Protein AF-A0A4R6QKI4-F1 (afdb_monomer_lite)

Structure (mmCIF, N/CA/C/O backbone):
data_AF-A0A4R6QKI4-F1
#
_entry.id   AF-A0A4R6QKI4-F1
#
loop_
_atom_site.group_PDB
_atom_site.id
_atom_site.type_symbol
_atom_site.label_atom_id
_atom_site.label_alt_id
_atom_site.label_comp_id
_atom_site.label_asym_id
_atom_site.label_entity_id
_atom_site.label_seq_id
_atom_site.pdbx_PDB_ins_code
_atom_site.Cartn_x
_atom_site.Cartn_y
_atom_site.Cartn_z
_atom_site.occupancy
_atom_site.B_iso_or_equiv
_atom_site.auth_seq_id
_atom_site.auth_comp_id
_atom_site.auth_asym_id
_atom_site.auth_atom_id
_atom_site.pdbx_PDB_model_num
ATOM 1 N N . MET A 1 1 ? 9.014 3.001 23.269 1.00 32.81 1 MET A N 1
ATOM 2 C CA . MET A 1 1 ? 8.934 1.609 23.756 1.00 32.81 1 MET A CA 1
ATOM 3 C C . MET A 1 1 ? 7.606 1.068 23.257 1.00 32.81 1 MET A C 1
ATOM 5 O O . MET A 1 1 ? 6.591 1.452 23.811 1.00 32.81 1 MET A O 1
ATOM 9 N N . ALA A 1 2 ? 7.597 0.345 22.133 1.00 44.78 2 ALA A N 1
ATOM 10 C CA . ALA A 1 2 ? 6.366 -0.214 21.571 1.00 44.78 2 ALA A CA 1
ATOM 11 C C . ALA A 1 2 ? 5.969 -1.439 22.403 1.00 44.78 2 ALA A C 1
ATOM 13 O O . ALA A 1 2 ? 6.728 -2.407 22.478 1.00 44.78 2 ALA A O 1
ATOM 14 N N . GLU A 1 3 ? 4.838 -1.347 23.091 1.00 54.38 3 GLU A N 1
ATOM 15 C CA . GLU A 1 3 ? 4.330 -2.389 23.974 1.00 54.38 3 GLU A CA 1
ATOM 16 C C . GLU A 1 3 ? 3.465 -3.343 23.150 1.00 54.38 3 GLU A C 1
ATOM 18 O O . GLU A 1 3 ? 2.271 -3.142 22.953 1.00 54.38 3 GLU A O 1
ATOM 23 N N . LEU A 1 4 ? 4.103 -4.389 22.623 1.00 53.47 4 LEU A N 1
ATOM 24 C CA . LEU A 1 4 ? 3.417 -5.476 21.935 1.00 53.47 4 LEU A CA 1
ATOM 25 C C . LEU A 1 4 ? 2.560 -6.255 22.944 1.00 53.47 4 LEU A C 1
ATOM 27 O O . LEU A 1 4 ? 3.057 -7.140 23.645 1.00 53.47 4 LEU A O 1
ATOM 31 N N . MET A 1 5 ? 1.262 -5.960 22.998 1.00 53.97 5 MET A N 1
ATOM 32 C CA . MET A 1 5 ? 0.303 -6.762 23.758 1.00 53.97 5 MET A CA 1
ATOM 33 C C . MET A 1 5 ? 0.159 -8.144 23.106 1.00 53.97 5 MET A C 1
ATOM 35 O O . MET A 1 5 ? -0.419 -8.305 22.032 1.00 53.97 5 MET A O 1
ATOM 39 N N . THR A 1 6 ? 0.738 -9.156 23.755 1.00 47.03 6 THR A N 1
ATOM 40 C CA . THR A 1 6 ? 0.678 -10.562 23.336 1.00 47.03 6 THR A CA 1
ATOM 41 C C . THR A 1 6 ? -0.451 -11.251 24.095 1.00 47.03 6 THR A C 1
ATOM 43 O O . THR A 1 6 ? -0.263 -11.656 25.236 1.00 47.03 6 THR A O 1
ATOM 46 N N . ILE A 1 7 ? -1.627 -11.391 23.479 1.00 56.81 7 ILE A N 1
ATOM 47 C CA . ILE A 1 7 ? -2.807 -11.956 24.167 1.00 56.81 7 ILE A CA 1
ATOM 48 C C . ILE A 1 7 ? -2.911 -13.488 23.998 1.00 56.81 7 ILE A C 1
ATOM 50 O O . ILE A 1 7 ? -3.505 -14.159 24.834 1.00 56.81 7 ILE A O 1
ATOM 54 N N . SER A 1 8 ? -2.298 -14.099 22.969 1.00 56.12 8 SER A N 1
ATOM 55 C CA . SER A 1 8 ? -2.330 -15.569 22.785 1.00 56.12 8 SER A CA 1
ATOM 56 C C . SER A 1 8 ? -1.357 -16.063 21.698 1.00 56.12 8 SER A C 1
ATOM 58 O O . SER A 1 8 ? -1.766 -16.596 20.667 1.00 56.12 8 SER A O 1
ATOM 60 N N . GLY A 1 9 ? -0.059 -15.753 21.816 1.00 64.56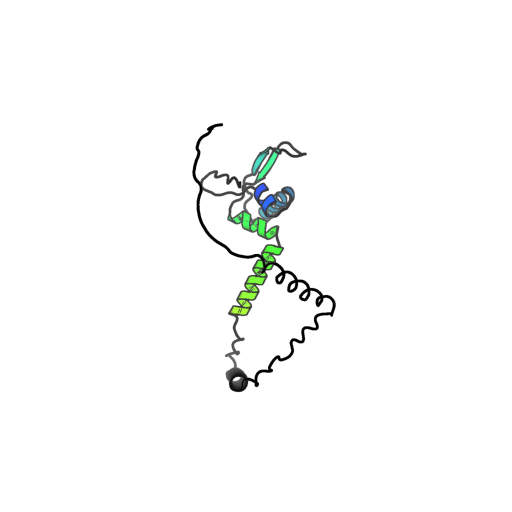 9 GLY A N 1
ATOM 61 C CA . GLY A 1 9 ? 0.958 -16.124 20.808 1.00 64.56 9 GLY A CA 1
ATOM 62 C C . GLY A 1 9 ? 0.778 -15.487 19.416 1.00 64.56 9 GLY A C 1
ATOM 63 O O . GLY A 1 9 ? 1.578 -15.717 18.511 1.00 64.56 9 GLY A O 1
ATOM 64 N N . ARG A 1 10 ? -0.259 -14.663 19.236 1.00 68.50 10 ARG A N 1
ATOM 65 C CA . ARG A 1 10 ? -0.498 -13.836 18.056 1.00 68.50 10 ARG A CA 1
ATOM 66 C C . ARG A 1 10 ? -0.068 -12.416 18.374 1.00 68.50 10 ARG A C 1
ATOM 68 O O . ARG A 1 10 ? -0.580 -11.807 19.306 1.00 68.50 10 ARG A O 1
ATOM 75 N N . VAL A 1 11 ? 0.879 -11.917 17.589 1.00 85.25 11 VAL A N 1
ATOM 76 C CA . VAL A 1 11 ? 1.331 -10.530 17.654 1.00 85.25 11 VAL A CA 1
ATOM 77 C C . VAL A 1 11 ? 0.245 -9.650 17.045 1.00 85.25 11 VAL A C 1
ATOM 79 O O . VAL A 1 11 ? -0.093 -9.803 15.867 1.00 85.25 11 VAL A O 1
ATOM 82 N N . THR A 1 12 ? -0.307 -8.757 17.858 1.00 89.50 12 THR A N 1
ATOM 83 C CA . THR A 1 12 ? -1.277 -7.743 17.443 1.00 89.50 12 THR A CA 1
ATOM 84 C C . THR A 1 12 ? -0.684 -6.357 17.614 1.00 89.50 12 THR A C 1
ATOM 86 O O . THR A 1 12 ? 0.131 -6.135 18.506 1.00 89.50 12 THR A O 1
ATOM 89 N N . ILE A 1 13 ? -1.104 -5.436 16.754 1.00 92.19 13 ILE A N 1
ATOM 90 C CA . ILE A 1 13 ? -0.795 -4.012 16.865 1.00 92.19 13 ILE A CA 1
ATOM 91 C C . ILE A 1 13 ? -2.086 -3.257 17.163 1.00 92.19 13 ILE A C 1
ATOM 93 O O . ILE A 1 13 ? -3.150 -3.576 16.621 1.00 92.19 13 ILE A O 1
ATOM 97 N N . THR A 1 14 ? -2.017 -2.265 18.036 1.00 94.19 14 THR A N 1
ATOM 98 C CA . THR A 1 14 ? -3.177 -1.439 18.359 1.00 94.19 14 THR A CA 1
ATOM 99 C C . THR A 1 14 ? -3.424 -0.402 17.263 1.00 94.19 14 THR A C 1
ATOM 101 O O . THR A 1 14 ? -2.513 0.127 16.628 1.00 94.19 14 THR A O 1
ATOM 104 N N . SER A 1 15 ? -4.685 -0.043 17.050 1.00 94.00 15 SER A N 1
ATOM 105 C CA . SER A 1 15 ? -5.048 1.047 16.128 1.00 94.00 15 SER A CA 1
ATOM 106 C C . SER A 1 15 ? -4.454 2.411 16.520 1.00 94.00 15 SER A C 1
ATOM 108 O O . SER A 1 15 ? -4.203 3.221 15.629 1.00 94.00 15 SER A O 1
ATOM 110 N N . ARG A 1 16 ? -4.148 2.648 17.808 1.00 92.88 16 ARG A N 1
ATOM 111 C CA . ARG A 1 16 ? -3.391 3.836 18.250 1.00 92.88 16 ARG A CA 1
ATOM 112 C C . ARG A 1 16 ? -1.943 3.799 17.768 1.00 92.88 16 ARG A C 1
ATOM 114 O O . ARG A 1 16 ? -1.463 4.804 17.261 1.00 92.88 16 ARG A O 1
ATOM 121 N N . GLU A 1 17 ? -1.269 2.657 17.876 1.00 92.81 17 GLU A N 1
ATOM 122 C CA . GLU A 1 17 ? 0.087 2.504 17.336 1.00 92.81 17 GLU A CA 1
ATOM 123 C C . GLU A 1 17 ? 0.102 2.696 15.817 1.00 92.81 17 GLU A C 1
ATOM 125 O O . GLU A 1 17 ? 0.963 3.407 15.307 1.00 92.81 17 GLU A O 1
ATOM 130 N N . ILE A 1 18 ? -0.886 2.157 15.092 1.00 94.12 18 ILE A N 1
ATOM 131 C CA . ILE A 1 18 ? -1.042 2.419 13.649 1.00 94.12 18 ILE A CA 1
ATOM 132 C C . ILE A 1 18 ? -1.210 3.923 13.384 1.00 94.12 18 ILE A C 1
ATOM 134 O O . ILE A 1 18 ? -0.590 4.455 12.467 1.00 94.12 18 ILE A O 1
ATOM 138 N N . ALA A 1 19 ? -2.016 4.621 14.186 1.00 94.31 19 ALA A N 1
ATOM 139 C CA . ALA A 1 19 ? -2.208 6.064 14.056 1.00 94.31 19 ALA A CA 1
ATOM 140 C C . ALA A 1 19 ? -0.890 6.836 14.236 1.00 94.31 19 ALA A C 1
ATOM 142 O O . ALA A 1 19 ? -0.607 7.750 13.464 1.00 94.31 19 ALA A O 1
ATOM 143 N N . THR A 1 20 ? -0.052 6.425 15.192 1.00 93.56 20 THR A N 1
ATOM 144 C CA . THR A 1 20 ? 1.297 6.977 15.374 1.00 93.56 20 THR A CA 1
ATOM 145 C C . THR A 1 20 ? 2.213 6.670 14.188 1.00 93.56 20 THR A C 1
ATOM 147 O O . THR A 1 20 ? 2.936 7.557 13.753 1.00 93.56 20 THR A O 1
ATOM 150 N N . LEU A 1 21 ? 2.166 5.454 13.632 1.00 93.12 21 LEU A N 1
ATOM 151 C CA . LEU A 1 21 ? 3.007 5.051 12.495 1.00 93.12 21 LEU A CA 1
ATOM 152 C C . LEU A 1 21 ? 2.682 5.801 11.199 1.00 93.12 21 LEU A C 1
ATOM 154 O O . LEU A 1 21 ? 3.581 6.055 10.404 1.00 93.12 21 LEU A O 1
ATOM 158 N N . VAL A 1 22 ? 1.406 6.110 10.969 1.00 91.81 22 VAL A N 1
ATOM 159 C CA . VAL A 1 22 ? 0.949 6.817 9.760 1.00 91.81 22 VAL A CA 1
ATOM 160 C C . VAL A 1 22 ? 0.828 8.329 10.003 1.00 91.81 22 VAL A C 1
ATOM 162 O O . VAL A 1 22 ? 0.467 9.068 9.097 1.00 91.81 22 VAL A O 1
ATOM 165 N N . GLU A 1 23 ? 1.121 8.805 11.218 1.00 92.12 23 GLU A N 1
ATOM 166 C CA . GLU A 1 23 ? 0.984 10.213 11.628 1.00 92.12 23 GLU A CA 1
ATOM 167 C C . GLU A 1 23 ? -0.424 10.787 11.365 1.00 92.12 23 GLU A C 1
ATOM 169 O O . GLU A 1 23 ? -0.620 11.970 11.082 1.00 92.12 23 GLU A O 1
ATOM 174 N N . LEU A 1 24 ? -1.443 9.934 11.485 1.00 92.81 24 LEU A N 1
ATOM 175 C CA . LEU A 1 24 ? -2.844 10.296 11.294 1.00 92.81 24 LEU A CA 1
ATOM 176 C C . LEU A 1 24 ? -3.600 10.268 12.617 1.00 92.81 24 LEU A C 1
ATOM 178 O O . LEU A 1 24 ? -3.259 9.564 13.563 1.00 92.81 24 LEU A O 1
ATOM 182 N N . ARG A 1 25 ? -4.709 11.010 12.676 1.00 91.88 25 ARG A N 1
ATOM 183 C CA . ARG A 1 25 ? -5.623 10.934 13.821 1.00 91.88 25 ARG A CA 1
ATOM 184 C C . ARG A 1 25 ? -6.205 9.525 13.952 1.00 91.88 25 ARG A C 1
ATOM 186 O O . ARG A 1 25 ? -6.706 8.969 12.975 1.00 91.88 25 ARG A O 1
ATOM 193 N N . HIS A 1 26 ? -6.255 9.017 15.186 1.00 92.62 26 HIS A N 1
ATOM 194 C CA . HIS A 1 26 ? -6.859 7.718 15.532 1.00 92.62 26 HIS A CA 1
ATOM 195 C C . HIS A 1 26 ? -8.281 7.539 14.974 1.00 92.62 26 HIS A C 1
ATOM 197 O O . HIS A 1 26 ? -8.648 6.459 14.520 1.00 92.62 26 HIS A O 1
ATOM 203 N N . ASP A 1 27 ? -9.074 8.612 14.925 1.00 92.50 27 ASP A N 1
ATOM 204 C CA . ASP A 1 27 ? -10.428 8.576 14.359 1.00 92.50 27 ASP A CA 1
ATOM 205 C C . ASP A 1 27 ? -10.458 8.195 12.869 1.00 92.50 27 ASP A C 1
ATOM 207 O O . ASP A 1 27 ? -11.359 7.472 12.441 1.00 92.50 27 ASP A O 1
ATOM 211 N N . ASN A 1 28 ? -9.460 8.620 12.086 1.00 94.00 28 ASN A N 1
ATOM 212 C CA . ASN A 1 28 ? -9.354 8.254 10.671 1.00 94.00 28 ASN A CA 1
ATOM 213 C C . ASN A 1 28 ? -9.014 6.767 10.511 1.00 94.00 28 ASN A C 1
ATOM 215 O O . ASN A 1 28 ? -9.545 6.101 9.620 1.00 94.00 28 ASN A O 1
ATOM 219 N N . VAL A 1 29 ? -8.171 6.235 11.402 1.00 94.88 29 VAL A N 1
ATOM 220 C CA . VAL A 1 29 ? -7.809 4.812 11.419 1.00 94.88 29 VAL A CA 1
ATOM 221 C C . VAL A 1 29 ? -9.030 3.956 11.758 1.00 94.88 29 VAL A C 1
ATOM 223 O O . VAL A 1 29 ? -9.335 3.030 11.009 1.00 94.88 29 VAL A O 1
ATOM 226 N N . LYS A 1 30 ? -9.794 4.303 12.805 1.00 94.50 30 LYS A N 1
ATOM 227 C CA . LYS A 1 30 ? -11.043 3.599 13.168 1.00 94.50 30 LYS A CA 1
ATOM 228 C C . LYS A 1 30 ? -12.045 3.566 12.015 1.00 94.50 30 LYS A C 1
ATOM 230 O O . LYS A 1 30 ? -12.505 2.495 11.633 1.00 94.50 30 LYS A O 1
ATOM 235 N N . ARG A 1 31 ? -12.316 4.725 11.403 1.00 94.94 31 ARG A N 1
ATOM 236 C CA . ARG A 1 31 ? -13.231 4.821 10.255 1.00 94.94 31 ARG A CA 1
ATOM 237 C C . ARG A 1 31 ? -12.775 3.941 9.089 1.00 94.94 31 ARG A C 1
ATOM 239 O O . ARG A 1 31 ? -13.600 3.338 8.409 1.00 94.94 31 ARG A O 1
ATOM 246 N N . THR A 1 32 ? -11.468 3.870 8.852 1.00 95.12 32 THR A N 1
ATOM 247 C CA . THR A 1 32 ? -10.900 3.035 7.786 1.00 95.12 32 THR A CA 1
ATOM 248 C C . THR A 1 32 ? -11.068 1.552 8.096 1.00 95.12 32 THR A C 1
ATOM 250 O O . THR A 1 32 ? -11.481 0.804 7.215 1.00 95.12 32 THR A O 1
ATOM 253 N N . ILE A 1 33 ? -10.833 1.133 9.342 1.00 95.12 33 ILE A N 1
ATOM 254 C CA . ILE A 1 33 ? -11.067 -0.245 9.799 1.00 95.12 33 ILE A CA 1
ATOM 255 C C . ILE A 1 33 ? -12.533 -0.639 9.587 1.00 95.12 33 ILE A C 1
ATOM 257 O O . ILE A 1 33 ? -12.811 -1.656 8.958 1.00 95.12 33 ILE A O 1
ATOM 261 N N . GLU A 1 34 ? -13.470 0.191 10.040 1.00 94.94 34 GLU A N 1
ATOM 262 C CA . GLU A 1 34 ? -14.911 -0.054 9.895 1.00 94.94 34 GLU A CA 1
ATOM 263 C C . GLU A 1 34 ? -15.331 -0.114 8.419 1.00 94.94 34 GLU A C 1
ATOM 265 O O . GLU A 1 34 ? -16.054 -1.022 8.010 1.00 94.94 34 GLU A O 1
ATOM 270 N N . SER A 1 35 ? -14.824 0.803 7.588 1.00 95.75 35 SER A N 1
ATOM 271 C CA . SER A 1 35 ? -15.100 0.810 6.148 1.00 95.75 35 SER A CA 1
ATOM 272 C C . SER A 1 35 ? -14.537 -0.423 5.436 1.00 95.75 35 SER A C 1
ATOM 274 O O . SER A 1 35 ? -15.208 -0.996 4.578 1.00 95.75 35 SER A O 1
ATOM 276 N N . LEU A 1 36 ? -13.319 -0.855 5.777 1.00 94.62 36 LEU A N 1
ATOM 277 C CA . LEU A 1 36 ? -12.699 -2.048 5.196 1.00 94.62 36 LEU A CA 1
ATOM 278 C C . LEU A 1 36 ? -13.405 -3.331 5.646 1.00 94.62 36 LEU A C 1
ATOM 280 O O . LEU A 1 36 ? -13.558 -4.246 4.835 1.00 94.62 36 LEU A O 1
ATOM 284 N N . ALA A 1 37 ? -13.867 -3.383 6.896 1.00 93.94 37 ALA A N 1
ATOM 285 C CA . ALA A 1 37 ? -14.669 -4.489 7.404 1.00 93.94 37 ALA A CA 1
ATOM 286 C C . ALA A 1 37 ? -16.026 -4.566 6.691 1.00 93.94 37 ALA A C 1
ATOM 288 O O . ALA A 1 37 ? -16.425 -5.640 6.246 1.00 93.94 37 ALA A O 1
ATOM 289 N N . ALA A 1 38 ? -16.691 -3.425 6.479 1.00 94.38 38 ALA A N 1
ATOM 290 C CA . ALA A 1 38 ? -17.947 -3.355 5.728 1.00 94.38 38 ALA A CA 1
ATOM 291 C C . ALA A 1 38 ? -17.792 -3.800 4.262 1.00 94.38 38 ALA A C 1
ATOM 293 O O . ALA A 1 38 ? -18.698 -4.402 3.693 1.00 94.38 38 ALA A O 1
ATOM 294 N N . LYS A 1 39 ? -16.630 -3.537 3.653 1.00 93.88 39 LYS A N 1
ATOM 295 C CA . LYS A 1 39 ? -16.284 -4.002 2.299 1.00 93.88 39 LYS A CA 1
ATOM 296 C C . LYS A 1 39 ? -15.855 -5.475 2.246 1.00 93.88 39 LYS A C 1
ATOM 298 O O . LYS A 1 39 ? -15.635 -5.989 1.155 1.00 93.88 39 LYS A O 1
ATOM 303 N N . GLY A 1 40 ? -15.682 -6.140 3.391 1.00 91.31 40 GLY A N 1
ATOM 304 C CA . GLY A 1 40 ? -15.184 -7.516 3.473 1.00 91.31 40 GLY A CA 1
ATOM 305 C C . GLY A 1 40 ? -13.689 -7.678 3.162 1.00 91.31 40 GLY A C 1
ATOM 306 O O . GLY A 1 40 ? -13.227 -8.799 2.964 1.00 91.31 40 GLY A O 1
ATOM 307 N N . ALA A 1 41 ? -12.913 -6.589 3.112 1.00 91.50 41 ALA A N 1
ATOM 308 C CA . ALA A 1 41 ? -11.468 -6.646 2.849 1.00 91.50 41 ALA A CA 1
ATOM 309 C C . ALA A 1 41 ? -10.671 -7.160 4.066 1.00 91.50 41 ALA A C 1
ATOM 311 O O . ALA A 1 41 ? -9.635 -7.826 3.922 1.00 91.50 41 ALA A O 1
ATOM 312 N N . ILE A 1 42 ? -11.173 -6.852 5.264 1.00 91.19 42 ILE A N 1
ATOM 313 C CA . ILE A 1 42 ? -10.656 -7.315 6.554 1.00 91.19 42 ILE A CA 1
ATOM 314 C C . ILE A 1 42 ? -11.809 -7.868 7.396 1.00 91.19 42 ILE A C 1
ATOM 316 O O . ILE A 1 42 ? -12.962 -7.484 7.208 1.00 91.19 42 ILE A O 1
ATOM 320 N N . THR A 1 43 ? -11.500 -8.750 8.343 1.00 89.88 43 THR A N 1
ATOM 321 C CA . THR A 1 43 ? -12.468 -9.115 9.389 1.00 89.88 43 THR A CA 1
ATOM 322 C C . THR A 1 43 ? -12.468 -8.015 10.443 1.00 89.88 43 THR A C 1
ATOM 324 O O . THR A 1 43 ? -11.399 -7.508 10.777 1.00 89.88 43 THR A O 1
ATOM 327 N N . LEU A 1 44 ? -13.640 -7.631 10.964 1.00 89.88 44 LEU A N 1
ATOM 328 C CA . LEU A 1 44 ? -13.712 -6.596 11.996 1.00 89.88 44 LEU A CA 1
ATOM 329 C C . LEU A 1 44 ? -12.889 -7.035 13.229 1.00 89.88 44 LEU A C 1
ATOM 331 O O . LEU A 1 44 ? -13.209 -8.065 13.832 1.00 89.88 44 LEU A O 1
ATOM 335 N N . PRO A 1 45 ? -11.820 -6.300 13.591 1.00 86.00 45 PRO A N 1
ATOM 336 C CA . PRO A 1 45 ? -10.966 -6.661 14.714 1.00 86.00 45 PRO A CA 1
ATOM 337 C C . PRO A 1 45 ? -11.694 -6.499 16.050 1.00 86.00 45 PRO A C 1
ATOM 339 O O . PRO A 1 45 ? -12.626 -5.706 16.181 1.00 86.00 45 PRO A O 1
ATOM 342 N N . GLN A 1 46 ? -11.229 -7.230 17.063 1.00 86.31 46 GLN A N 1
ATOM 343 C CA . GLN A 1 46 ? -11.695 -7.049 18.438 1.00 86.31 46 GLN A CA 1
ATOM 344 C C . GLN A 1 46 ? -11.316 -5.643 18.929 1.00 86.31 46 GLN A C 1
ATOM 346 O O . GLN A 1 46 ? -10.226 -5.152 18.623 1.00 86.31 46 GLN A O 1
ATOM 351 N N . SER A 1 47 ? -12.211 -4.997 19.673 1.00 89.00 47 SER A N 1
ATOM 352 C CA . SER A 1 47 ? -11.988 -3.678 20.268 1.00 89.00 47 SER A CA 1
ATOM 353 C C . SER A 1 47 ? -11.929 -3.769 21.786 1.00 89.00 47 SER A C 1
ATOM 355 O O . SER A 1 47 ? -12.790 -4.404 22.391 1.00 89.00 47 SER A O 1
ATOM 357 N N . GLU A 1 48 ? -10.977 -3.069 22.388 1.00 87.06 48 GLU A N 1
ATOM 358 C CA . GLU A 1 48 ? -10.852 -2.903 23.834 1.00 87.06 48 GLU A CA 1
ATOM 359 C C . GLU A 1 48 ? -11.022 -1.432 24.213 1.00 87.06 48 GLU A C 1
ATOM 361 O O . GLU A 1 48 ? -10.661 -0.519 23.466 1.00 87.06 48 GLU A O 1
ATOM 366 N N . GLU A 1 49 ? -11.597 -1.191 25.383 1.00 85.88 49 GLU A N 1
ATOM 367 C CA . GLU A 1 49 ? -11.771 0.144 25.936 1.00 85.88 49 GLU A CA 1
ATOM 368 C C . GLU A 1 49 ? -10.532 0.547 26.740 1.00 85.88 49 GLU A C 1
ATOM 370 O O . GLU A 1 49 ? -10.208 -0.065 27.754 1.00 85.88 49 GLU A O 1
ATOM 375 N N . VAL A 1 50 ? -9.835 1.593 26.291 1.00 83.88 50 VAL A N 1
ATOM 376 C CA . VAL A 1 50 ? -8.603 2.076 26.928 1.00 83.88 50 VAL A CA 1
ATOM 377 C C . VAL A 1 50 ? -8.820 3.485 27.468 1.00 83.88 50 VAL A C 1
ATOM 379 O O . VAL A 1 50 ? -9.443 4.322 26.804 1.00 83.88 50 VAL A O 1
ATOM 382 N N . SER A 1 51 ? -8.285 3.758 28.663 1.00 82.44 51 SER A N 1
ATOM 383 C CA . SER A 1 51 ? -8.302 5.099 29.257 1.00 82.44 51 SER A CA 1
ATOM 384 C C . SER A 1 51 ? -7.631 6.111 28.327 1.00 82.44 51 SER A C 1
ATOM 386 O O . SER A 1 51 ? -6.650 5.811 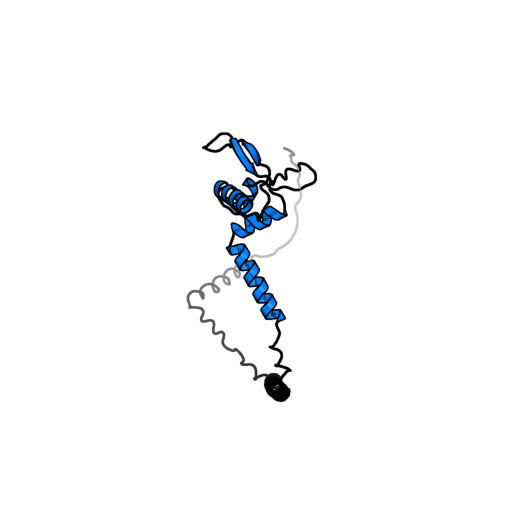27.644 1.00 82.44 51 SER A O 1
ATOM 388 N N . ASN A 1 52 ? -8.181 7.316 28.271 1.00 82.69 52 ASN A N 1
ATOM 389 C CA . ASN A 1 52 ? -7.647 8.409 27.482 1.00 82.69 52 ASN A CA 1
ATOM 390 C C . ASN A 1 52 ? -7.241 9.567 28.391 1.00 82.69 52 ASN A C 1
ATOM 392 O O . ASN A 1 52 ? -8.084 10.143 29.073 1.00 82.69 52 ASN A O 1
ATOM 396 N N . ASP A 1 53 ? -5.965 9.940 28.337 1.00 78.00 53 ASP A N 1
ATOM 397 C CA . ASP A 1 53 ? -5.395 10.991 29.192 1.00 78.00 53 ASP A CA 1
ATOM 398 C C . ASP A 1 53 ? -5.581 12.411 28.620 1.00 78.00 53 ASP A C 1
ATOM 400 O O . ASP A 1 53 ? -5.237 13.403 29.259 1.00 78.00 53 ASP A O 1
ATOM 404 N N . GLY A 1 54 ? -6.106 12.526 27.394 1.00 77.38 54 GLY A N 1
ATOM 405 C CA . GLY A 1 54 ? -6.312 13.797 26.696 1.00 77.38 54 GLY A CA 1
ATOM 406 C C . GLY A 1 54 ? -7.705 14.418 26.895 1.00 77.38 54 GLY A C 1
ATOM 407 O O . GLY A 1 54 ? -8.613 13.773 27.421 1.00 77.38 54 GLY A O 1
ATOM 408 N N . PRO A 1 55 ? -7.918 15.659 26.415 1.00 71.06 55 PRO A N 1
ATOM 409 C CA . PRO A 1 55 ? -9.234 16.292 26.422 1.00 71.06 55 PRO A CA 1
ATOM 410 C C . PRO A 1 55 ? -10.207 15.499 25.536 1.00 71.06 55 PRO A C 1
ATOM 412 O O . PRO A 1 55 ? -10.014 15.386 24.325 1.00 71.06 55 PRO A O 1
ATOM 415 N N . GLY A 1 56 ? -11.239 14.914 26.145 1.00 72.44 56 GLY A N 1
ATOM 416 C CA . GLY A 1 56 ? -12.201 14.055 25.457 1.00 72.44 56 GLY A CA 1
ATOM 417 C C . GLY A 1 56 ? -12.868 13.038 26.389 1.00 72.44 56 GLY A C 1
ATOM 418 O O . GLY A 1 56 ? -12.746 13.150 27.611 1.00 72.44 56 GLY A O 1
ATOM 419 N N . PRO A 1 57 ? -13.595 12.049 25.838 1.00 76.31 57 PRO A N 1
ATOM 420 C CA . PRO A 1 57 ? -14.149 10.961 26.637 1.00 76.31 57 PRO A CA 1
ATOM 421 C C . PRO A 1 57 ? -13.024 10.219 27.372 1.00 76.31 57 PRO A C 1
ATOM 423 O O . PRO A 1 57 ? -11.978 9.942 26.785 1.00 76.31 57 PRO A O 1
ATOM 426 N N . LYS A 1 58 ? -13.256 9.895 28.654 1.00 80.94 58 LYS A N 1
ATOM 427 C CA . LYS A 1 58 ? -12.286 9.205 29.530 1.00 80.94 58 LYS A CA 1
ATOM 428 C C . LYS A 1 58 ? -11.861 7.836 29.004 1.00 80.94 58 LYS A C 1
ATOM 430 O O . LYS A 1 58 ? -10.790 7.366 29.361 1.00 80.94 58 LYS A O 1
ATOM 435 N N . THR A 1 59 ? -12.675 7.229 28.147 1.00 83.69 59 THR A N 1
ATOM 436 C CA . THR A 1 59 ? -12.436 5.906 27.580 1.00 83.69 59 THR A CA 1
ATOM 437 C C . THR A 1 59 ? -12.609 5.969 26.069 1.00 83.69 59 THR A C 1
ATOM 439 O O . THR A 1 59 ? -13.567 6.563 25.570 1.00 83.69 59 THR A O 1
ATOM 442 N N . ILE A 1 60 ? -11.671 5.379 25.330 1.00 85.81 60 ILE A N 1
ATOM 443 C CA . ILE A 1 60 ? -11.697 5.302 23.867 1.00 85.81 60 ILE A CA 1
ATOM 444 C C . ILE A 1 60 ? -11.535 3.844 23.449 1.00 85.81 60 ILE A C 1
ATOM 446 O O . ILE A 1 60 ? -10.627 3.160 23.914 1.00 85.81 60 ILE A O 1
ATOM 450 N N . ALA A 1 61 ? -12.373 3.405 22.509 1.00 88.88 61 ALA A N 1
ATOM 451 C CA . ALA A 1 61 ? -12.230 2.106 21.868 1.00 88.88 61 ALA A CA 1
ATOM 452 C C . ALA A 1 61 ? -10.968 2.054 20.986 1.00 88.88 61 ALA A C 1
ATOM 454 O O . ALA A 1 61 ? -10.737 2.915 20.119 1.00 88.88 61 ALA A O 1
ATOM 455 N N . VAL A 1 62 ? -10.155 1.027 21.206 1.00 91.31 62 VAL A N 1
ATOM 456 C CA . VAL A 1 62 ? -8.933 0.717 20.469 1.00 91.31 62 VAL A CA 1
ATOM 457 C C . VAL A 1 62 ? -9.071 -0.685 19.890 1.00 91.31 62 VAL A C 1
ATOM 459 O O . VAL A 1 62 ? -9.284 -1.654 20.605 1.00 91.31 62 VAL A O 1
ATOM 462 N N . TYR A 1 63 ? -8.947 -0.795 18.573 1.00 93.69 63 TYR A N 1
ATOM 463 C CA . TYR A 1 63 ? -8.936 -2.073 17.868 1.00 93.69 63 TYR A CA 1
ATOM 464 C C . TYR A 1 63 ? -7.575 -2.768 17.963 1.00 93.69 63 TYR A C 1
ATOM 466 O O . TYR A 1 63 ? -6.544 -2.111 17.771 1.00 93.69 63 TYR A O 1
ATOM 474 N N . LEU A 1 64 ? -7.601 -4.084 18.181 1.00 92.69 64 LEU A N 1
ATOM 475 C CA . LEU A 1 64 ? -6.462 -4.999 18.112 1.00 92.69 64 LEU A CA 1
ATOM 476 C C . LEU A 1 64 ? -6.384 -5.613 16.717 1.00 92.69 64 LEU A C 1
ATOM 478 O O . LEU A 1 64 ? -7.208 -6.442 16.328 1.00 92.69 64 LEU A O 1
ATOM 482 N N . VAL A 1 65 ? -5.388 -5.197 15.947 1.00 92.62 65 VAL A N 1
ATOM 483 C CA . VAL A 1 65 ? -5.270 -5.537 14.531 1.00 92.62 65 VAL A CA 1
ATOM 484 C C . VAL A 1 65 ? -4.229 -6.639 14.342 1.00 92.62 65 VAL A C 1
ATOM 486 O O . VAL A 1 65 ? -3.117 -6.574 14.869 1.00 92.62 65 VAL A O 1
ATOM 489 N N . GLY A 1 66 ? -4.588 -7.666 13.569 1.00 92.31 66 GLY A N 1
ATOM 490 C CA . GLY A 1 66 ? -3.664 -8.728 13.175 1.00 92.31 66 GLY A CA 1
ATOM 491 C C . GLY A 1 66 ? -2.709 -8.296 12.056 1.00 92.31 66 GLY A C 1
ATOM 492 O O . GLY A 1 66 ? -2.998 -7.386 11.284 1.00 92.31 66 GLY A O 1
ATOM 493 N N . LYS A 1 67 ? -1.589 -9.013 11.912 1.00 91.38 67 LYS A N 1
ATOM 494 C CA . LYS A 1 67 ? -0.511 -8.692 10.955 1.00 91.38 67 LYS A CA 1
ATOM 495 C C . LYS A 1 67 ? -0.978 -8.463 9.508 1.00 91.38 67 LYS A C 1
ATOM 497 O O . LYS A 1 67 ? -0.494 -7.554 8.845 1.00 91.38 67 LYS A O 1
ATOM 502 N N . ARG A 1 68 ? -1.882 -9.299 8.984 1.00 92.56 68 ARG A N 1
ATOM 503 C CA . ARG A 1 68 ? -2.382 -9.153 7.603 1.00 92.56 68 ARG A CA 1
ATOM 504 C C . ARG A 1 68 ? -3.149 -7.844 7.444 1.00 92.56 68 ARG A C 1
ATOM 506 O O . ARG A 1 68 ? -2.862 -7.062 6.542 1.00 92.56 68 ARG A O 1
ATOM 513 N N . ASP A 1 69 ? -4.110 -7.623 8.329 1.00 92.88 69 ASP A N 1
ATOM 514 C CA . ASP A 1 69 ? -5.046 -6.513 8.213 1.00 92.88 69 ASP A CA 1
ATOM 515 C C . ASP A 1 69 ? -4.346 -5.177 8.481 1.00 92.88 69 ASP A C 1
ATOM 517 O O . ASP A 1 69 ? -4.675 -4.187 7.832 1.00 92.88 69 ASP A O 1
ATOM 521 N N . SER A 1 70 ? -3.297 -5.154 9.317 1.00 92.75 70 SER A N 1
ATOM 522 C CA . SER A 1 70 ? -2.472 -3.956 9.506 1.00 92.75 70 SER A CA 1
ATOM 523 C C . SER A 1 70 ? -1.809 -3.486 8.210 1.00 92.75 70 SER A C 1
ATOM 525 O O . SER A 1 70 ? -1.767 -2.284 7.966 1.00 92.75 70 SER A O 1
ATOM 527 N N . TYR A 1 71 ? -1.352 -4.396 7.340 1.00 92.00 71 TYR A N 1
ATOM 528 C CA . TYR A 1 71 ? -0.792 -3.995 6.042 1.00 92.00 71 TYR A CA 1
ATOM 529 C C . TYR A 1 71 ? -1.857 -3.408 5.119 1.00 92.00 71 TYR A C 1
ATOM 531 O O . TYR A 1 71 ? -1.609 -2.393 4.477 1.00 92.00 71 TYR A O 1
ATOM 539 N N . VAL A 1 72 ? -3.046 -4.016 5.077 1.00 92.69 72 VAL A N 1
ATOM 540 C CA . VAL A 1 72 ? -4.160 -3.540 4.241 1.00 92.69 72 VAL A CA 1
ATOM 541 C C . VAL A 1 72 ? -4.622 -2.152 4.690 1.00 92.69 72 VAL A C 1
ATOM 543 O O . VAL A 1 72 ? -4.824 -1.269 3.858 1.00 92.69 72 VAL A O 1
ATOM 546 N N . ILE A 1 73 ? -4.744 -1.936 6.003 1.00 93.31 73 ILE A N 1
ATOM 547 C CA . ILE A 1 73 ? -5.121 -0.638 6.577 1.00 93.31 73 ILE A CA 1
ATOM 548 C C . ILE A 1 73 ? -4.074 0.423 6.236 1.00 93.31 73 ILE A C 1
ATOM 550 O O . ILE A 1 73 ? -4.433 1.493 5.749 1.00 93.31 73 ILE A O 1
ATOM 554 N N . VAL A 1 74 ? -2.787 0.132 6.456 1.00 92.81 74 VAL A N 1
ATOM 555 C CA . VAL A 1 74 ? -1.704 1.078 6.151 1.00 92.81 74 VAL A CA 1
ATOM 556 C C . VAL A 1 74 ? -1.670 1.395 4.657 1.00 92.81 74 VAL A C 1
ATOM 558 O O . VAL A 1 74 ? -1.637 2.568 4.309 1.00 92.81 74 VAL A O 1
ATOM 561 N N . ALA A 1 75 ? -1.788 0.395 3.779 1.00 91.75 75 ALA A N 1
ATOM 562 C CA . ALA A 1 75 ? -1.799 0.599 2.328 1.00 91.75 75 ALA A CA 1
ATOM 563 C C . ALA A 1 75 ? -2.927 1.534 1.851 1.00 91.75 75 ALA A C 1
ATOM 565 O O . ALA A 1 75 ? -2.734 2.297 0.904 1.00 91.75 75 ALA A O 1
ATOM 566 N N . GLN A 1 76 ? -4.091 1.502 2.512 1.00 90.69 76 GLN A N 1
ATOM 567 C CA . GLN A 1 76 ? -5.212 2.397 2.210 1.00 90.69 76 GLN A CA 1
ATOM 568 C C . GLN A 1 76 ? -4.993 3.820 2.747 1.00 90.69 76 GLN A C 1
ATOM 570 O O . GLN A 1 76 ? -5.428 4.785 2.118 1.00 90.69 76 GLN A O 1
ATOM 575 N N . LEU A 1 77 ? -4.370 3.952 3.921 1.00 92.44 77 LEU A N 1
ATOM 576 C CA . LEU A 1 77 ? -4.123 5.241 4.570 1.00 92.44 77 LEU A CA 1
ATOM 577 C C . LEU A 1 77 ? -2.947 6.003 3.945 1.00 92.44 77 LEU A C 1
ATOM 579 O O . LEU A 1 77 ? -2.969 7.231 3.935 1.00 92.44 77 LEU A O 1
ATOM 583 N N . SER A 1 78 ? -1.943 5.297 3.419 1.00 89.56 78 SER A N 1
ATOM 584 C CA . SER A 1 78 ? -0.774 5.878 2.757 1.00 89.56 78 SER A CA 1
ATOM 585 C C . SER A 1 78 ? -0.742 5.518 1.262 1.00 89.56 78 SER A C 1
ATOM 587 O O . SER A 1 78 ? 0.026 4.656 0.827 1.00 89.56 78 SER A O 1
ATOM 589 N N . PRO A 1 79 ? -1.533 6.208 0.417 1.00 87.62 79 PRO A N 1
ATOM 590 C CA . PRO A 1 79 ? -1.496 5.984 -1.028 1.00 87.62 79 PRO A CA 1
ATOM 591 C C . PRO A 1 79 ? -0.105 6.249 -1.624 1.00 87.62 79 PRO A C 1
ATOM 593 O O . PRO A 1 79 ? 0.273 5.598 -2.591 1.00 87.62 79 PRO A O 1
ATOM 596 N N . GLU A 1 80 ? 0.695 7.128 -1.012 1.00 89.56 80 GLU A N 1
ATOM 597 C CA . GLU A 1 80 ? 2.090 7.367 -1.404 1.00 89.56 80 GLU A CA 1
ATOM 598 C C . GLU A 1 80 ? 2.980 6.131 -1.240 1.00 89.56 80 GLU A C 1
ATOM 600 O O . GLU A 1 80 ? 3.847 5.872 -2.073 1.00 89.56 80 GLU A O 1
ATOM 605 N N . PHE A 1 81 ? 2.772 5.349 -0.176 1.00 86.94 81 PHE A N 1
ATOM 606 C CA . PHE A 1 81 ? 3.516 4.111 0.044 1.00 86.94 81 PHE A CA 1
ATOM 607 C C . PHE A 1 81 ? 3.193 3.096 -1.053 1.00 86.94 81 PHE A C 1
ATOM 609 O O . PHE A 1 81 ? 4.096 2.495 -1.636 1.00 86.94 81 PHE A O 1
ATOM 616 N N . THR A 1 82 ? 1.906 2.962 -1.376 1.00 86.56 82 THR A N 1
ATOM 617 C CA . THR A 1 82 ? 1.438 2.087 -2.453 1.00 86.56 82 THR A CA 1
ATOM 618 C C . THR A 1 82 ? 1.946 2.558 -3.818 1.00 86.56 82 THR A C 1
ATOM 620 O O . THR A 1 82 ? 2.394 1.728 -4.602 1.00 86.56 82 THR A O 1
ATOM 623 N N . ALA A 1 83 ? 1.963 3.868 -4.086 1.00 90.50 83 ALA A N 1
ATOM 624 C CA . ALA A 1 83 ? 2.516 4.430 -5.319 1.00 90.50 83 ALA A CA 1
ATOM 625 C C . ALA A 1 83 ? 4.002 4.082 -5.478 1.00 90.50 83 ALA A C 1
ATOM 627 O O . ALA A 1 83 ? 4.376 3.471 -6.471 1.00 90.50 83 ALA A O 1
ATOM 628 N N . ARG A 1 84 ? 4.828 4.331 -4.452 1.00 90.62 84 ARG A N 1
ATOM 629 C CA . ARG A 1 84 ? 6.262 3.985 -4.488 1.00 90.62 84 ARG A CA 1
ATOM 630 C C . ARG A 1 84 ? 6.508 2.494 -4.691 1.00 90.62 84 ARG A C 1
ATOM 632 O O . ARG A 1 84 ? 7.475 2.113 -5.348 1.00 90.62 84 ARG A O 1
ATOM 639 N N . LEU A 1 85 ? 5.664 1.647 -4.100 1.00 89.50 85 LEU A N 1
ATOM 640 C CA . LEU A 1 85 ? 5.732 0.208 -4.319 1.00 89.50 85 LEU A CA 1
ATOM 641 C C . LEU A 1 85 ? 5.465 -0.120 -5.792 1.00 89.50 85 LEU A C 1
ATOM 643 O O . LEU A 1 85 ? 6.258 -0.835 -6.397 1.00 89.50 85 LEU A O 1
ATOM 647 N N . VAL A 1 86 ? 4.390 0.420 -6.368 1.00 91.94 86 VAL A N 1
ATOM 648 C CA . VAL A 1 86 ? 4.033 0.214 -7.780 1.00 91.94 86 VAL A CA 1
ATOM 649 C C . VAL A 1 86 ? 5.131 0.733 -8.708 1.00 91.94 86 VAL A C 1
ATOM 651 O O . VAL A 1 86 ? 5.563 -0.007 -9.589 1.00 91.94 86 VAL A O 1
ATOM 654 N N . ASP A 1 87 ? 5.644 1.939 -8.469 1.00 94.50 87 ASP A N 1
ATOM 655 C CA . ASP A 1 87 ? 6.725 2.540 -9.257 1.00 94.50 87 ASP A CA 1
ATOM 656 C C . ASP A 1 87 ? 7.966 1.638 -9.269 1.00 94.50 87 ASP A C 1
ATOM 658 O O . ASP A 1 87 ? 8.567 1.387 -10.314 1.00 94.50 87 ASP A O 1
ATOM 662 N N . ARG A 1 88 ? 8.328 1.078 -8.107 1.00 94.00 88 ARG A N 1
ATOM 663 C CA . ARG A 1 88 ? 9.470 0.165 -7.995 1.00 94.00 88 ARG A CA 1
ATOM 664 C C . ARG A 1 88 ? 9.259 -1.133 -8.773 1.00 94.00 88 ARG A C 1
ATOM 666 O O . ARG A 1 88 ? 10.212 -1.654 -9.350 1.00 94.00 88 ARG A O 1
ATOM 673 N N . TRP A 1 89 ? 8.044 -1.671 -8.780 1.00 92.38 89 TRP A N 1
ATOM 674 C CA . TRP A 1 89 ? 7.724 -2.856 -9.575 1.00 92.38 89 TRP A CA 1
ATOM 675 C C . TRP A 1 89 ? 7.787 -2.561 -11.071 1.00 92.38 89 TRP A C 1
ATOM 677 O O . TRP A 1 89 ? 8.405 -3.330 -11.796 1.00 92.38 89 TRP A O 1
ATOM 687 N N . GLN A 1 90 ? 7.262 -1.421 -11.517 1.00 91.00 90 GLN A N 1
ATOM 688 C CA . GLN A 1 90 ? 7.362 -1.001 -12.918 1.00 91.00 90 GLN A CA 1
ATOM 689 C C . GLN A 1 90 ? 8.815 -0.811 -13.361 1.00 91.00 90 GLN A C 1
ATOM 691 O O . GLN A 1 90 ? 9.184 -1.200 -14.465 1.00 91.00 90 GLN A O 1
ATOM 696 N N . GLU A 1 91 ? 9.663 -0.252 -12.498 1.00 91.62 91 GLU A N 1
ATOM 697 C CA . GLU A 1 91 ? 11.093 -0.111 -12.770 1.00 91.62 91 GLU A CA 1
ATOM 698 C C . GLU A 1 91 ? 11.773 -1.480 -12.939 1.00 91.62 91 GLU A C 1
ATOM 700 O O . GLU A 1 91 ? 12.546 -1.684 -13.876 1.00 91.62 91 GLU A O 1
ATOM 705 N N . LEU A 1 92 ? 11.463 -2.436 -12.058 1.00 91.31 92 LEU A N 1
ATOM 706 C CA . LEU A 1 92 ? 11.974 -3.804 -12.147 1.00 91.31 92 LEU A CA 1
ATOM 707 C C . LEU A 1 92 ? 11.443 -4.538 -13.380 1.00 91.31 92 LEU A C 1
ATOM 709 O O . LEU A 1 92 ? 12.201 -5.256 -14.022 1.00 91.31 92 LEU A O 1
ATOM 713 N N . GLU A 1 93 ? 10.175 -4.346 -13.734 1.00 90.00 93 GLU A N 1
ATOM 714 C CA . GLU A 1 93 ? 9.583 -4.895 -14.954 1.00 90.00 93 GLU A CA 1
ATOM 715 C C . GLU A 1 93 ? 10.239 -4.303 -16.199 1.00 90.00 93 GLU A C 1
ATOM 717 O O . GLU A 1 93 ? 10.585 -5.050 -17.106 1.00 90.00 93 GLU A O 1
ATOM 722 N N . ALA A 1 94 ? 10.505 -2.996 -16.228 1.00 87.19 94 ALA A N 1
ATOM 723 C CA . ALA A 1 94 ? 11.230 -2.355 -17.321 1.00 87.19 94 ALA A CA 1
ATOM 724 C C . ALA A 1 94 ? 12.675 -2.873 -17.440 1.00 87.19 94 ALA A C 1
ATOM 726 O O . ALA A 1 94 ? 13.178 -3.055 -18.548 1.00 87.19 94 ALA A O 1
ATOM 727 N N . GLN A 1 95 ? 13.335 -3.152 -16.312 1.00 83.12 95 GLN A N 1
ATOM 728 C CA . GLN A 1 95 ? 14.666 -3.771 -16.286 1.00 83.12 95 GLN A CA 1
ATOM 729 C C . GLN A 1 95 ? 14.628 -5.239 -16.733 1.00 83.12 95 GLN A C 1
ATOM 731 O O . GLN A 1 95 ? 15.521 -5.691 -17.450 1.00 83.12 95 GLN A O 1
ATOM 736 N N . ALA A 1 96 ? 13.598 -5.983 -16.327 1.00 81.81 96 ALA A N 1
ATOM 737 C CA . ALA A 1 96 ? 13.421 -7.393 -16.655 1.00 81.81 96 ALA A CA 1
ATOM 738 C C . ALA A 1 96 ? 12.917 -7.618 -18.088 1.00 81.81 96 ALA A C 1
ATOM 740 O O . ALA A 1 96 ? 13.206 -8.663 -18.670 1.00 81.81 96 ALA A O 1
ATOM 741 N N . ALA A 1 97 ? 12.199 -6.653 -18.669 1.00 71.75 97 ALA A N 1
ATOM 742 C CA . ALA A 1 97 ? 11.608 -6.755 -20.001 1.00 71.75 97 ALA A CA 1
ATOM 743 C C . ALA A 1 97 ? 12.648 -6.907 -21.122 1.00 71.75 97 ALA A C 1
ATOM 745 O O . ALA A 1 97 ? 12.287 -7.355 -22.209 1.00 71.75 97 ALA A O 1
ATOM 746 N N . GLY A 1 98 ? 13.928 -6.603 -20.866 1.00 63.84 98 GLY A N 1
ATOM 747 C CA . GLY A 1 98 ? 14.995 -6.721 -21.859 1.00 63.84 98 GLY A CA 1
ATOM 748 C C . GLY A 1 98 ? 14.708 -5.921 -23.143 1.00 63.84 98 GLY A C 1
ATOM 749 O O . GLY A 1 98 ? 13.721 -5.189 -23.238 1.00 63.84 98 GLY A O 1
ATOM 750 N N . PRO A 1 99 ? 15.573 -6.000 -24.165 1.00 63.91 99 PRO A N 1
ATOM 751 C CA . PRO A 1 99 ? 15.213 -5.494 -25.483 1.00 63.91 99 PRO A CA 1
ATOM 752 C C . PRO A 1 99 ? 14.007 -6.282 -26.013 1.00 63.91 99 PRO A C 1
ATOM 754 O O . PRO A 1 99 ? 13.985 -7.510 -25.922 1.00 63.91 99 PRO A O 1
ATOM 757 N N . ALA A 1 100 ? 13.017 -5.569 -26.560 1.00 65.94 100 ALA A N 1
ATOM 758 C CA . ALA A 1 100 ? 11.816 -6.164 -27.134 1.00 65.94 100 ALA A CA 1
ATOM 759 C C . ALA A 1 100 ? 12.195 -7.314 -28.079 1.00 65.94 100 ALA A C 1
ATOM 761 O O . ALA A 1 100 ? 12.873 -7.104 -29.087 1.00 65.94 100 ALA A O 1
ATOM 762 N N . LEU A 1 101 ? 11.785 -8.535 -27.726 1.00 64.06 101 LEU A N 1
ATOM 763 C CA . LEU A 1 101 ? 12.027 -9.701 -28.565 1.00 64.06 101 LEU A CA 1
ATOM 764 C C . LEU A 1 101 ? 11.305 -9.499 -29.908 1.00 64.06 101 LEU A C 1
ATOM 766 O O . LEU A 1 101 ? 10.143 -9.078 -29.912 1.00 64.06 101 LEU A O 1
ATOM 770 N N . PRO A 1 102 ? 11.961 -9.774 -31.049 1.00 63.19 102 PRO A N 1
ATOM 771 C CA . PRO A 1 102 ? 11.325 -9.637 -32.349 1.00 63.19 102 PRO A CA 1
ATOM 772 C C . PRO A 1 102 ? 10.115 -10.572 -32.452 1.00 63.19 102 PRO A C 1
ATOM 774 O O . PRO A 1 102 ? 10.104 -11.673 -31.902 1.00 63.19 102 PRO A O 1
ATOM 777 N N . ASN A 1 103 ? 9.083 -10.136 -33.176 1.00 65.81 103 ASN A N 1
ATOM 778 C CA . ASN A 1 103 ? 7.921 -10.972 -33.456 1.00 65.81 103 ASN A CA 1
ATOM 779 C C . ASN A 1 103 ? 8.347 -12.197 -34.286 1.00 65.81 103 ASN A C 1
ATOM 781 O O . ASN A 1 103 ? 8.614 -12.078 -35.479 1.00 65.81 103 ASN A O 1
ATOM 785 N N . PHE A 1 104 ? 8.378 -13.378 -33.664 1.00 67.44 104 PHE A N 1
ATOM 786 C CA . PHE A 1 104 ? 8.792 -14.629 -34.312 1.00 67.44 104 PHE A CA 1
ATOM 787 C C . PHE A 1 104 ? 7.754 -15.209 -35.288 1.00 67.44 104 PHE A C 1
ATOM 789 O O . PHE A 1 104 ? 8.049 -16.192 -35.962 1.00 67.44 104 PHE A O 1
ATOM 796 N N . SER A 1 105 ? 6.551 -14.626 -35.382 1.00 79.00 105 SER A N 1
ATOM 797 C CA . SER A 1 105 ? 5.522 -15.085 -36.332 1.00 79.00 105 SER A CA 1
ATOM 798 C C . SER A 1 105 ? 5.839 -14.708 -37.782 1.00 79.00 105 SER A C 1
ATOM 800 O O . SER A 1 105 ? 5.323 -15.345 -38.697 1.00 79.00 105 SER A O 1
ATOM 802 N N . ASP A 1 106 ? 6.688 -13.698 -38.002 1.00 79.88 106 ASP A N 1
ATOM 803 C CA . ASP A 1 106 ? 7.190 -13.325 -39.325 1.00 79.88 106 ASP A CA 1
ATOM 804 C C . ASP A 1 106 ? 8.724 -13.491 -39.368 1.00 79.88 106 ASP A C 1
ATOM 806 O O . ASP A 1 106 ? 9.460 -12.641 -38.849 1.00 79.88 106 ASP A O 1
ATOM 810 N N . PRO A 1 107 ? 9.237 -14.569 -39.992 1.00 78.12 107 PRO A N 1
ATOM 811 C CA . PRO A 1 107 ? 10.671 -14.842 -40.030 1.00 78.12 107 PRO A CA 1
ATOM 812 C C . PRO A 1 107 ? 11.460 -13.784 -40.817 1.00 78.12 107 PRO A C 1
ATOM 814 O O . PRO A 1 107 ? 12.641 -13.575 -40.536 1.00 78.12 107 PRO A O 1
ATOM 817 N N . VAL A 1 108 ? 10.834 -13.087 -41.774 1.00 83.06 108 VAL A N 1
ATOM 818 C CA . VAL A 1 108 ? 11.501 -12.044 -42.568 1.00 83.06 108 VAL A CA 1
ATOM 819 C C . VAL A 1 108 ? 11.675 -10.778 -41.736 1.00 83.06 108 VAL A C 1
ATOM 821 O O . VAL A 1 108 ? 12.755 -10.183 -41.737 1.00 83.06 108 VAL A O 1
ATOM 824 N N . ALA A 1 109 ? 10.640 -10.381 -40.993 1.00 80.19 109 ALA A N 1
ATOM 825 C CA . ALA A 1 109 ? 10.721 -9.246 -40.077 1.00 80.19 109 ALA A CA 1
ATOM 826 C C . ALA A 1 109 ? 11.744 -9.493 -38.956 1.00 80.19 109 ALA A C 1
ATOM 828 O O . ALA A 1 109 ? 12.546 -8.608 -38.652 1.00 80.19 109 ALA A O 1
ATOM 829 N N . ALA A 1 110 ? 11.779 -10.707 -38.398 1.00 79.81 110 ALA A N 1
ATOM 830 C CA . ALA A 1 110 ? 12.746 -11.081 -37.367 1.00 79.81 110 ALA A CA 1
ATOM 831 C C . ALA A 1 110 ? 14.203 -11.032 -37.871 1.00 79.81 110 ALA A C 1
ATOM 833 O O . ALA A 1 110 ? 15.077 -10.506 -37.181 1.00 79.81 110 ALA A O 1
ATOM 834 N N . ALA A 1 111 ? 14.468 -11.520 -39.088 1.00 82.81 111 ALA A N 1
ATOM 835 C CA . ALA A 1 111 ? 15.805 -11.484 -39.683 1.00 82.81 111 ALA A CA 1
ATOM 836 C C . ALA A 1 111 ? 16.301 -10.052 -39.951 1.00 82.81 111 ALA A C 1
ATOM 838 O O . ALA A 1 111 ? 17.480 -9.763 -39.742 1.00 82.81 111 ALA A O 1
ATOM 839 N N . ARG A 1 112 ? 15.407 -9.147 -40.374 1.00 85.94 112 ARG A N 1
ATOM 840 C CA . ARG A 1 112 ? 15.734 -7.724 -40.577 1.00 85.94 112 ARG A CA 1
ATOM 841 C C . ARG A 1 112 ? 16.082 -7.030 -39.264 1.00 85.94 112 ARG A C 1
ATOM 843 O O . ARG A 1 112 ? 17.142 -6.427 -39.175 1.00 85.94 112 ARG A O 1
ATOM 850 N N . ALA A 1 113 ? 15.257 -7.211 -38.232 1.00 83.12 113 ALA A N 1
ATOM 851 C CA . ALA A 1 113 ? 15.524 -6.645 -36.910 1.00 83.12 113 ALA A CA 1
ATOM 852 C C . ALA A 1 113 ? 16.873 -7.119 -36.334 1.00 83.12 113 ALA A C 1
ATOM 854 O O . ALA A 1 113 ? 17.599 -6.339 -35.718 1.00 83.12 113 ALA A O 1
ATOM 855 N N . TRP A 1 114 ? 17.244 -8.383 -36.574 1.00 84.31 114 TRP A N 1
ATOM 856 C CA . TRP A 1 114 ? 18.555 -8.903 -36.182 1.00 84.31 114 TRP A CA 1
ATOM 857 C C . TRP A 1 114 ? 19.705 -8.259 -36.966 1.00 84.31 114 TRP A C 1
ATOM 859 O O . TRP A 1 114 ? 20.716 -7.895 -36.366 1.00 84.31 114 TRP A O 1
ATOM 869 N N . ALA A 1 115 ? 19.556 -8.087 -38.283 1.00 89.00 115 ALA A N 1
ATOM 870 C CA . ALA A 1 115 ? 20.560 -7.421 -39.111 1.00 89.00 115 ALA A CA 1
ATOM 871 C C . ALA A 1 115 ? 20.812 -5.979 -38.639 1.00 89.00 115 ALA A C 1
ATOM 873 O O . ALA A 1 115 ? 21.964 -5.621 -38.384 1.00 89.00 115 ALA A O 1
ATOM 874 N N . ASP A 1 116 ? 19.745 -5.210 -38.410 1.00 88.62 116 ASP A N 1
ATOM 875 C CA . ASP A 1 116 ? 19.820 -3.833 -37.908 1.00 88.62 116 ASP A CA 1
ATOM 876 C C . ASP A 1 116 ? 20.550 -3.771 -36.553 1.00 88.62 116 ASP A C 1
ATOM 878 O O . ASP A 1 116 ? 21.412 -2.918 -36.319 1.00 88.62 116 ASP A O 1
ATOM 882 N N . GLN A 1 117 ? 20.259 -4.720 -35.655 1.00 86.44 117 GLN A N 1
ATOM 883 C CA . GLN A 1 117 ? 20.891 -4.781 -34.338 1.00 86.44 117 GLN A CA 1
ATOM 884 C C . GLN A 1 117 ? 22.379 -5.161 -34.409 1.00 86.44 117 GLN A C 1
ATOM 886 O O . GLN A 1 117 ? 23.196 -4.614 -33.663 1.00 86.44 117 GLN A O 1
ATOM 891 N N . VAL A 1 118 ? 22.762 -6.059 -35.320 1.00 91.25 118 VAL A N 1
ATOM 892 C CA . VAL A 1 118 ? 24.171 -6.410 -35.566 1.00 91.25 118 VAL A CA 1
ATOM 893 C C . VAL A 1 118 ? 24.942 -5.220 -36.140 1.00 91.25 118 VAL A C 1
ATOM 895 O O . VAL A 1 118 ? 26.080 -4.978 -35.731 1.00 91.25 118 VAL A O 1
ATOM 898 N N . GLU A 1 119 ? 24.345 -4.459 -37.055 1.00 90.56 119 GLU A N 1
ATOM 899 C CA . GLU A 1 119 ? 24.957 -3.248 -37.610 1.00 90.56 119 GLU A CA 1
ATOM 900 C C . GLU A 1 119 ? 25.158 -2.167 -36.542 1.00 90.56 119 GLU A C 1
ATOM 902 O O . GLU A 1 119 ? 26.257 -1.612 -36.433 1.00 90.56 119 GLU A O 1
ATOM 907 N N . ALA A 1 120 ? 24.155 -1.936 -35.688 1.00 87.19 120 ALA A N 1
ATOM 908 C CA . ALA A 1 120 ? 24.262 -1.013 -34.559 1.00 87.19 120 ALA A CA 1
ATOM 909 C C . ALA A 1 120 ? 25.387 -1.416 -33.587 1.00 87.19 120 ALA A C 1
ATOM 911 O O . ALA A 1 120 ? 26.212 -0.581 -33.206 1.00 87.19 120 ALA A O 1
ATOM 912 N N . ASN A 1 121 ? 25.481 -2.704 -33.241 1.00 88.50 121 ASN A N 1
ATOM 913 C CA . ASN A 1 121 ? 26.537 -3.216 -32.363 1.00 88.50 121 ASN A CA 1
ATOM 914 C C . ASN A 1 121 ? 27.931 -3.038 -32.980 1.00 88.50 121 ASN A C 1
ATOM 916 O O . ASN A 1 121 ? 28.850 -2.577 -32.303 1.00 88.50 121 ASN A O 1
ATOM 920 N N . ARG A 1 122 ? 28.086 -3.313 -34.281 1.00 89.12 122 ARG A N 1
ATOM 921 C CA . ARG A 1 122 ? 29.352 -3.086 -34.999 1.00 89.12 122 ARG A CA 1
ATOM 922 C C . ARG A 1 122 ? 29.751 -1.613 -35.004 1.00 89.12 122 ARG A C 1
ATOM 924 O O . ARG A 1 122 ? 30.927 -1.305 -34.821 1.00 89.12 122 ARG A O 1
ATOM 931 N N . ALA A 1 123 ? 28.800 -0.698 -35.186 1.00 86.38 123 ALA A N 1
ATOM 932 C CA . ALA A 1 123 ? 29.074 0.737 -35.144 1.00 86.38 123 ALA A CA 1
ATOM 933 C C . ALA A 1 123 ? 29.577 1.184 -33.758 1.00 86.38 123 ALA A C 1
ATOM 935 O O . ALA A 1 123 ? 30.545 1.945 -33.670 1.00 86.38 123 ALA A O 1
ATOM 936 N N . ILE A 1 124 ? 28.978 0.662 -32.681 1.00 84.38 124 ILE A N 1
ATOM 937 C CA . ILE A 1 124 ? 29.421 0.910 -31.299 1.00 84.38 124 ILE A CA 1
ATOM 938 C C . ILE A 1 124 ? 30.827 0.341 -31.068 1.00 84.38 124 ILE A C 1
ATOM 940 O O . ILE A 1 124 ? 31.688 1.040 -30.532 1.00 84.38 124 ILE A O 1
ATOM 944 N N . GLU A 1 125 ? 31.098 -0.889 -31.507 1.00 84.19 125 GLU A N 1
ATOM 945 C CA . GLU A 1 125 ? 32.417 -1.524 -31.377 1.00 84.19 125 GLU A CA 1
ATOM 946 C C . GLU A 1 125 ? 33.516 -0.751 -32.116 1.00 84.19 125 GLU A C 1
ATOM 948 O O . GLU A 1 125 ? 34.616 -0.563 -31.588 1.00 84.19 125 GLU A O 1
ATOM 953 N N . LEU A 1 126 ? 33.229 -0.269 -33.327 1.00 85.69 126 LEU A N 1
ATOM 954 C CA . LEU A 1 126 ? 34.162 0.540 -34.112 1.00 85.69 126 LEU A CA 1
ATOM 955 C C . LEU A 1 126 ? 34.446 1.891 -33.443 1.00 85.69 126 LEU A C 1
ATOM 957 O O . LEU A 1 126 ? 35.603 2.329 -33.429 1.00 85.69 126 LEU A O 1
ATOM 961 N N . ALA A 1 127 ? 33.423 2.517 -32.855 1.00 81.69 127 ALA A N 1
ATOM 962 C CA . ALA A 1 127 ? 33.553 3.755 -32.090 1.00 81.69 127 ALA A CA 1
ATOM 963 C C . ALA A 1 127 ? 34.313 3.556 -30.765 1.00 81.69 127 ALA A C 1
ATOM 965 O O . ALA A 1 127 ? 35.072 4.434 -30.362 1.00 81.69 127 ALA A O 1
ATOM 966 N N . ALA A 1 128 ? 34.162 2.404 -30.105 1.00 78.56 128 ALA A N 1
ATOM 967 C CA . ALA A 1 128 ? 34.900 2.059 -28.887 1.00 78.56 128 ALA A CA 1
ATOM 968 C C . ALA A 1 128 ? 36.374 1.721 -29.166 1.00 78.56 128 ALA A C 1
ATOM 970 O O . ALA A 1 128 ? 37.254 2.067 -28.379 1.00 78.56 128 ALA A O 1
ATOM 971 N N . ARG A 1 129 ? 36.658 1.074 -30.305 1.00 77.31 129 ARG A N 1
ATOM 972 C CA . ARG A 1 129 ? 38.021 0.728 -30.745 1.00 77.31 129 ARG A CA 1
ATOM 973 C C . ARG A 1 129 ? 38.877 1.955 -31.052 1.00 77.31 129 ARG A C 1
ATOM 975 O O . ARG A 1 129 ? 40.094 1.892 -30.913 1.00 77.31 129 ARG A O 1
ATOM 982 N N . HIS A 1 130 ? 38.247 3.057 -31.445 1.00 65.62 130 HIS A N 1
ATOM 983 C CA . HIS A 1 130 ? 38.906 4.340 -31.652 1.00 65.62 130 HIS A CA 1
ATOM 984 C C . HIS A 1 130 ? 38.508 5.294 -30.519 1.00 65.62 130 HIS A C 1
ATOM 986 O O . HIS A 1 130 ? 37.651 6.157 -30.732 1.00 65.62 130 HIS A O 1
ATOM 992 N N . PRO A 1 131 ? 39.088 5.169 -29.305 1.00 58.56 131 PRO A N 1
ATOM 993 C CA . PRO A 1 131 ? 38.861 6.171 -28.278 1.00 58.56 131 PRO A CA 1
ATOM 994 C C . PRO A 1 131 ? 39.291 7.516 -28.862 1.00 58.56 131 PRO A C 1
ATOM 996 O O . PRO A 1 131 ? 40.422 7.665 -29.331 1.00 58.56 131 PRO A O 1
ATOM 999 N N . ARG A 1 132 ? 38.368 8.489 -28.891 1.00 57.16 132 ARG A N 1
ATOM 1000 C CA . ARG A 1 132 ? 38.707 9.862 -29.286 1.00 57.16 132 ARG A CA 1
ATOM 1001 C C . ARG A 1 132 ? 39.950 10.267 -28.488 1.00 57.16 132 ARG A C 1
ATOM 1003 O O . ARG A 1 132 ? 39.983 9.964 -27.289 1.00 57.16 132 ARG A O 1
ATOM 1010 N N . PRO A 1 133 ? 40.954 10.922 -29.108 1.00 57.06 133 PRO A N 1
ATOM 1011 C CA . PRO A 1 133 ? 42.089 11.431 -28.352 1.00 57.06 133 PRO A CA 1
ATOM 1012 C C . PRO A 1 133 ? 41.521 12.235 -27.189 1.00 57.06 133 PRO A C 1
ATOM 1014 O O . PRO A 1 133 ? 40.586 13.019 -27.392 1.00 57.06 133 PRO A O 1
ATOM 1017 N N . SER A 1 134 ? 42.002 11.947 -25.976 1.00 48.38 134 SER A N 1
ATOM 1018 C CA . SER A 1 134 ? 41.494 12.583 -24.771 1.00 48.38 134 SER A CA 1
ATOM 1019 C C . SER A 1 134 ? 41.433 14.080 -25.032 1.00 48.38 134 SER A C 1
ATOM 1021 O O . SER A 1 134 ? 42.428 14.721 -25.373 1.00 48.38 134 SER A O 1
ATOM 1023 N N . VAL A 1 135 ? 40.233 14.648 -24.930 1.00 60.53 135 VAL A N 1
ATOM 1024 C CA . VAL A 1 135 ? 40.114 16.085 -24.739 1.00 60.53 135 VAL A CA 1
ATOM 1025 C C . VAL A 1 135 ? 40.785 16.321 -23.397 1.00 60.53 135 VAL A C 1
ATOM 1027 O O . VAL A 1 135 ? 40.193 16.110 -22.342 1.00 60.53 135 VAL A O 1
ATOM 1030 N N . SER A 1 136 ? 42.077 16.637 -23.450 1.00 44.78 136 SER A N 1
ATOM 1031 C CA . SER A 1 136 ? 42.834 17.195 -22.349 1.00 44.78 136 SER A CA 1
ATOM 1032 C C . SER A 1 136 ? 42.004 18.361 -21.836 1.00 44.78 136 SER A C 1
ATOM 1034 O O . SER A 1 136 ? 41.973 19.425 -22.453 1.00 44.78 136 SER A O 1
ATOM 1036 N N . SER A 1 137 ? 41.289 18.162 -20.730 1.00 54.62 137 SER A N 1
ATOM 1037 C CA . SER A 1 137 ? 40.612 19.235 -20.015 1.00 54.62 137 SER A CA 1
ATOM 1038 C C . SER A 1 137 ? 41.672 20.069 -19.290 1.00 54.62 137 SER A C 1
ATOM 1040 O O . SER A 1 137 ? 41.737 20.111 -18.062 1.00 54.62 137 SER A O 1
ATOM 1042 N N . ALA A 1 138 ? 42.547 20.701 -20.066 1.00 57.28 138 ALA A N 1
ATOM 1043 C CA . ALA A 1 138 ? 43.495 21.702 -19.625 1.00 57.28 138 ALA A CA 1
ATOM 1044 C C . ALA A 1 138 ? 42.844 23.076 -19.806 1.00 57.28 138 ALA A C 1
ATOM 1046 O O . ALA A 1 138 ? 43.110 23.781 -20.770 1.00 57.28 138 ALA A O 1
ATOM 1047 N N . ASN A 1 139 ? 41.933 23.415 -18.894 1.00 54.81 139 ASN A N 1
ATOM 1048 C CA . ASN A 1 139 ? 41.945 24.710 -18.214 1.00 54.81 139 ASN A CA 1
ATOM 1049 C C . ASN A 1 139 ? 40.862 24.730 -17.136 1.00 54.81 139 ASN A C 1
ATOM 1051 O O . ASN A 1 139 ? 39.716 25.108 -17.362 1.00 54.81 139 ASN A O 1
ATOM 1055 N N . ARG A 1 140 ? 41.258 24.359 -15.918 1.00 49.69 140 ARG A N 1
ATOM 1056 C CA . ARG A 1 140 ? 40.637 24.916 -14.720 1.00 49.69 140 ARG A CA 1
ATOM 1057 C C . ARG A 1 140 ? 41.413 26.189 -14.394 1.00 49.69 140 ARG A C 1
ATOM 1059 O O . ARG A 1 140 ? 42.242 26.210 -13.490 1.00 49.69 140 AR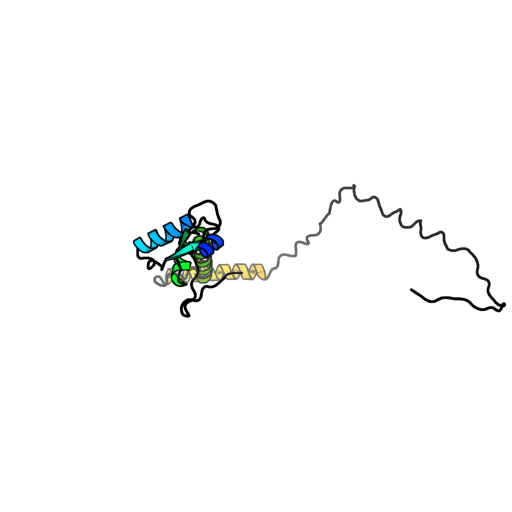G A O 1
ATOM 1066 N N . THR A 1 141 ? 41.197 27.250 -15.166 1.00 52.22 141 THR A N 1
ATOM 1067 C CA . THR A 1 141 ? 41.508 28.594 -14.678 1.00 52.22 141 THR A CA 1
ATOM 1068 C C . THR A 1 141 ? 40.485 28.893 -13.595 1.00 52.22 141 THR A C 1
ATOM 1070 O O . THR A 1 141 ? 39.403 29.418 -13.838 1.00 52.22 141 THR A O 1
ATOM 1073 N N . THR A 1 142 ? 40.811 28.488 -12.371 1.00 48.78 142 THR A N 1
ATOM 1074 C CA . THR A 1 142 ? 40.199 29.058 -11.181 1.00 48.78 142 THR A CA 1
ATOM 1075 C C . THR A 1 142 ? 40.565 30.537 -11.185 1.00 48.78 142 THR A C 1
ATOM 1077 O O . THR A 1 142 ? 41.642 30.919 -10.732 1.00 48.78 142 THR A O 1
ATOM 1080 N N . THR A 1 143 ? 39.692 31.384 -11.722 1.00 51.72 143 THR A N 1
ATOM 1081 C CA . THR A 1 143 ? 39.709 32.809 -11.405 1.00 51.72 143 THR A CA 1
ATOM 1082 C C . THR A 1 143 ? 39.354 32.923 -9.929 1.00 51.72 143 THR A C 1
ATOM 1084 O O . THR A 1 143 ? 38.186 32.954 -9.552 1.00 51.72 143 THR A O 1
ATOM 1087 N N . ILE A 1 144 ? 40.374 32.910 -9.073 1.00 53.94 144 ILE A N 1
ATOM 1088 C CA . ILE A 1 144 ? 40.236 33.359 -7.692 1.00 53.94 144 ILE A CA 1
ATOM 1089 C C . ILE A 1 144 ? 40.033 34.878 -7.787 1.00 53.94 144 ILE A C 1
ATOM 1091 O O . ILE A 1 144 ? 40.921 35.557 -8.309 1.00 53.94 144 ILE A O 1
ATOM 1095 N N . PRO A 1 145 ? 38.899 35.446 -7.342 1.00 50.94 145 PRO A N 1
ATOM 1096 C CA . PRO A 1 145 ? 38.782 36.893 -7.248 1.00 50.94 145 PRO A CA 1
ATOM 1097 C C . PRO A 1 145 ? 39.865 37.409 -6.293 1.00 50.94 145 PRO A C 1
ATOM 1099 O O . PRO A 1 145 ? 40.111 36.809 -5.246 1.00 50.94 145 PRO A O 1
ATOM 1102 N N . ALA A 1 146 ? 40.507 38.523 -6.651 1.00 54.78 146 ALA A N 1
ATOM 1103 C CA . ALA A 1 146 ? 41.680 39.123 -5.999 1.00 54.78 146 ALA A CA 1
ATOM 1104 C C . ALA A 1 146 ? 41.513 39.517 -4.505 1.00 54.78 146 ALA A C 1
ATOM 1106 O O . ALA A 1 146 ? 42.355 40.209 -3.944 1.00 54.78 146 ALA A O 1
ATOM 1107 N N . ALA A 1 147 ? 40.453 39.066 -3.833 1.00 56.41 147 ALA A N 1
ATOM 1108 C 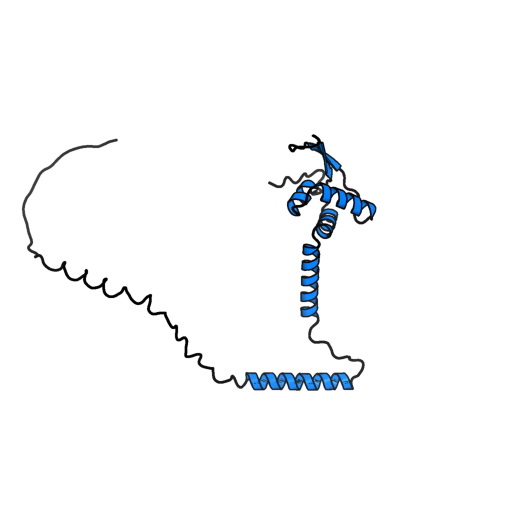CA . ALA A 1 147 ? 40.141 39.346 -2.436 1.00 56.41 147 ALA A CA 1
ATOM 1109 C C . ALA A 1 147 ? 40.834 38.410 -1.419 1.00 56.41 147 ALA A C 1
ATOM 1111 O O . ALA A 1 147 ? 40.837 38.720 -0.234 1.00 56.41 147 ALA A O 1
ATOM 1112 N N . TRP A 1 148 ? 41.453 37.298 -1.840 1.00 49.84 148 TRP A N 1
ATOM 1113 C CA . TRP A 1 148 ? 42.108 36.341 -0.920 1.00 49.84 148 TRP A CA 1
ATOM 1114 C C . TRP A 1 148 ? 43.647 36.319 -0.982 1.00 49.84 148 TRP A C 1
ATOM 1116 O O . TRP A 1 148 ? 44.280 35.470 -0.360 1.00 49.84 148 TRP A O 1
ATOM 1126 N N . GLN A 1 149 ? 44.286 37.260 -1.685 1.00 57.59 149 GLN A N 1
ATOM 1127 C CA . GLN A 1 149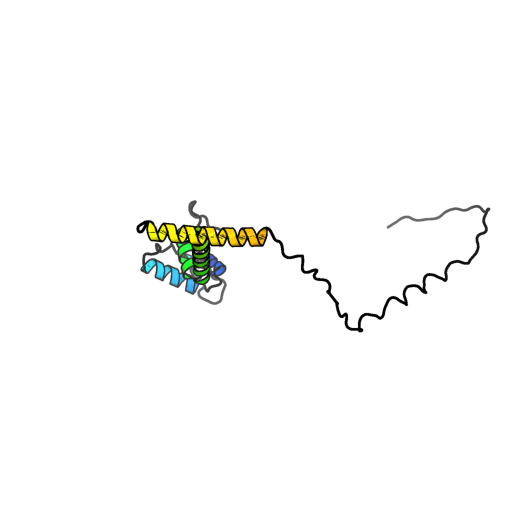 ? 45.752 37.294 -1.840 1.00 57.59 149 GLN A CA 1
ATOM 1128 C C . GLN A 1 149 ? 46.495 38.176 -0.820 1.00 57.59 149 GLN A C 1
ATOM 1130 O O . GLN A 1 149 ? 47.636 38.567 -1.057 1.00 57.59 149 GLN A O 1
ATOM 1135 N N . ILE A 1 150 ? 45.911 38.445 0.353 1.00 54.88 150 ILE A N 1
ATOM 1136 C CA . ILE A 1 150 ? 46.606 39.158 1.438 1.00 54.88 150 ILE A CA 1
ATOM 1137 C C . ILE A 1 150 ? 46.580 38.334 2.729 1.00 54.88 150 ILE A C 1
ATOM 1139 O O . ILE A 1 150 ? 45.785 38.576 3.630 1.00 54.88 150 ILE A O 1
ATOM 1143 N N . SER A 1 151 ? 47.486 37.358 2.826 1.00 55.97 151 SER A N 1
ATOM 1144 C CA . SER A 1 151 ? 48.207 37.023 4.069 1.00 55.97 151 SER A CA 1
ATOM 1145 C C . SER A 1 151 ? 49.136 35.830 3.860 1.00 55.97 151 SER A C 1
ATOM 1147 O O . SER A 1 151 ? 48.843 34.713 4.265 1.00 55.97 151 SER A O 1
ATOM 1149 N N . ASN A 1 152 ? 50.300 36.059 3.250 1.00 53.97 152 ASN A N 1
ATOM 1150 C CA . ASN A 1 152 ? 51.442 35.161 3.469 1.00 53.97 152 ASN A CA 1
ATOM 1151 C C . ASN A 1 152 ? 52.804 35.867 3.556 1.00 53.97 152 ASN A C 1
ATOM 1153 O O . ASN A 1 152 ? 53.828 35.211 3.725 1.00 53.97 152 ASN A O 1
ATOM 1157 N N . HIS A 1 153 ? 52.831 37.206 3.543 1.00 52.06 153 HIS A N 1
ATOM 1158 C CA . HIS A 1 153 ? 54.073 37.972 3.693 1.00 52.06 153 HIS A CA 1
ATOM 1159 C C . HIS A 1 153 ? 54.372 38.411 5.144 1.00 52.06 153 HIS A C 1
ATOM 1161 O O . HIS A 1 153 ? 55.496 38.787 5.449 1.00 52.06 153 HIS A O 1
ATOM 1167 N N . MET A 1 154 ? 53.419 38.279 6.080 1.00 45.84 154 MET A N 1
ATOM 1168 C CA . MET A 1 154 ? 53.587 38.715 7.482 1.00 45.84 154 MET A CA 1
ATOM 1169 C C . MET A 1 154 ? 53.844 37.571 8.481 1.00 45.84 154 MET A C 1
ATOM 1171 O O . MET A 1 154 ? 53.747 37.762 9.688 1.00 45.84 154 MET A O 1
ATOM 1175 N N . ARG A 1 155 ? 54.179 36.363 8.000 1.00 53.69 155 ARG A N 1
ATOM 1176 C CA . ARG A 1 155 ? 54.511 35.207 8.862 1.00 53.69 155 ARG A CA 1
ATOM 1177 C C . ARG A 1 155 ? 55.990 34.784 8.797 1.00 53.69 155 ARG A C 1
ATOM 1179 O O . ARG A 1 155 ? 56.391 33.895 9.539 1.00 53.69 155 ARG A O 1
ATOM 1186 N N . GLN A 1 156 ? 56.818 35.433 7.966 1.00 48.41 156 GLN A N 1
ATOM 1187 C CA . GLN A 1 156 ? 58.248 35.093 7.812 1.00 48.41 156 GLN A CA 1
ATOM 1188 C C . GLN A 1 156 ? 59.220 36.072 8.502 1.00 48.41 156 GLN A C 1
ATOM 1190 O O . GLN A 1 156 ? 60.380 35.733 8.706 1.00 48.41 156 GLN A O 1
ATOM 1195 N N . SER A 1 157 ? 58.760 37.233 8.976 1.00 45.97 157 SER A N 1
ATOM 1196 C CA . SER A 1 157 ? 59.610 38.252 9.623 1.00 45.97 157 SER A CA 1
ATOM 1197 C C . SER A 1 157 ? 59.727 38.132 11.155 1.00 45.97 157 SER A C 1
ATOM 1199 O O . SER A 1 157 ? 60.524 38.843 11.759 1.00 45.97 157 SER A O 1
ATOM 1201 N N . ALA A 1 158 ? 59.008 37.200 11.798 1.00 47.78 158 ALA A N 1
ATOM 1202 C CA . ALA A 1 158 ? 59.062 36.975 13.254 1.00 47.78 158 ALA A CA 1
ATOM 1203 C C . ALA A 1 158 ? 59.975 35.807 13.694 1.00 47.78 158 ALA A C 1
ATOM 1205 O O . ALA A 1 158 ? 60.097 35.535 14.885 1.00 47.78 158 ALA A O 1
ATOM 1206 N N . ARG A 1 159 ? 60.650 35.118 12.760 1.00 47.56 159 ARG A N 1
ATOM 1207 C CA . ARG A 1 159 ? 61.575 34.005 13.073 1.00 47.56 159 ARG A CA 1
ATOM 1208 C C . ARG A 1 159 ? 63.057 34.400 13.063 1.00 47.56 159 ARG A C 1
ATOM 1210 O O . ARG A 1 159 ? 63.919 33.554 13.261 1.00 47.56 159 ARG A O 1
ATOM 1217 N N . MET A 1 160 ? 63.347 35.686 12.871 1.00 47.94 160 MET A N 1
ATOM 1218 C CA . MET A 1 160 ? 64.696 36.231 12.698 1.00 47.94 160 MET A CA 1
ATOM 1219 C C . MET A 1 160 ? 64.963 37.353 13.714 1.00 47.94 160 MET A C 1
ATOM 1221 O O . MET A 1 160 ? 65.253 38.489 13.357 1.00 47.94 160 MET A O 1
ATOM 1225 N N . ARG A 1 161 ? 64.785 37.057 15.008 1.00 50.50 161 ARG A N 1
ATOM 1226 C CA . ARG A 1 161 ? 65.258 37.908 16.116 1.00 50.50 161 ARG A CA 1
ATOM 1227 C C . ARG A 1 161 ? 65.229 37.167 17.461 1.00 50.50 161 ARG A C 1
ATOM 1229 O O . ARG A 1 161 ? 64.632 37.639 18.408 1.00 50.50 161 ARG A O 1
ATOM 1236 N N . LEU A 1 162 ? 65.845 35.984 17.535 1.00 50.00 162 LEU A N 1
ATOM 1237 C CA . LEU A 1 162 ? 66.131 35.271 18.799 1.00 50.00 162 LEU A CA 1
ATOM 1238 C C . LEU A 1 162 ? 67.368 34.353 18.654 1.00 50.00 162 LEU A C 1
ATOM 1240 O O . LEU A 1 162 ? 67.444 33.282 19.242 1.00 50.00 162 LEU A O 1
ATOM 1244 N N . SER A 1 163 ? 68.359 34.770 17.856 1.00 46.50 163 SER A N 1
ATOM 1245 C CA . SER A 1 163 ? 69.671 34.111 17.769 1.00 46.50 163 SER A CA 1
ATOM 1246 C C . SER A 1 163 ? 70.794 35.124 18.003 1.00 46.50 163 SER A C 1
ATOM 1248 O O . SER A 1 163 ? 71.496 35.510 17.075 1.00 46.50 163 SER A O 1
ATOM 1250 N N . CYS A 1 164 ? 70.910 35.622 19.235 1.00 38.59 164 CYS A N 1
ATOM 1251 C CA . CYS A 1 164 ? 72.163 36.158 19.778 1.00 38.59 164 CYS A CA 1
ATOM 1252 C C . CYS A 1 164 ? 71.998 36.478 21.270 1.00 38.59 164 CYS A C 1
ATOM 1254 O O . CYS A 1 164 ? 71.517 37.549 21.623 1.00 38.59 164 CYS A O 1
ATOM 1256 N N . ALA A 1 165 ? 72.410 35.554 22.139 1.00 43.28 165 ALA A N 1
ATOM 1257 C CA . ALA A 1 165 ? 73.061 35.870 23.412 1.00 43.28 165 ALA A CA 1
ATOM 1258 C C . ALA A 1 165 ? 73.853 34.633 23.901 1.00 43.28 165 ALA A C 1
ATOM 1260 O O . ALA A 1 165 ? 73.461 33.506 23.598 1.00 43.28 165 ALA A O 1
ATOM 1261 N N . PRO A 1 166 ? 75.004 34.827 24.568 1.00 49.34 166 PRO A N 1
ATOM 1262 C CA . PRO A 1 166 ? 76.174 33.961 24.424 1.00 49.34 166 PRO A CA 1
ATOM 1263 C C . PRO A 1 166 ? 76.271 32.822 25.449 1.00 49.34 166 PRO A C 1
ATOM 1265 O O . PRO A 1 166 ? 75.825 32.918 26.588 1.00 49.34 166 PRO A O 1
ATOM 1268 N N . THR A 1 167 ? 76.958 31.753 25.047 1.00 50.28 167 THR A N 1
ATOM 1269 C CA . THR A 1 167 ? 77.344 30.611 25.882 1.00 50.28 167 THR A CA 1
ATOM 1270 C C . THR A 1 167 ? 78.656 30.876 26.634 1.00 50.28 167 THR A C 1
ATOM 1272 O O . THR A 1 167 ? 79.677 31.075 25.975 1.00 50.28 167 THR A O 1
ATOM 1275 N N . ARG A 1 168 ? 78.699 30.747 27.975 1.00 39.81 168 ARG A N 1
ATOM 1276 C CA . ARG A 1 168 ? 79.908 30.246 28.678 1.00 39.81 168 ARG A CA 1
ATOM 1277 C C . ARG A 1 168 ? 79.667 29.703 30.101 1.00 39.81 168 ARG A C 1
ATOM 1279 O O . ARG A 1 168 ? 79.740 30.408 31.091 1.00 39.81 168 ARG A O 1
ATOM 1286 N N . ASN A 1 169 ? 79.392 28.405 30.135 1.00 39.56 169 ASN A N 1
ATOM 1287 C CA . ASN A 1 169 ? 79.981 27.319 30.932 1.00 39.56 169 ASN A CA 1
ATOM 1288 C C . ASN A 1 169 ? 80.652 27.528 32.325 1.00 39.56 169 ASN A C 1
ATOM 1290 O O . ASN A 1 169 ? 81.665 28.211 32.451 1.00 39.56 169 ASN A O 1
ATOM 1294 N N . LYS A 1 170 ? 80.209 26.632 33.230 1.00 43.28 170 LYS A N 1
ATOM 1295 C CA . LYS A 1 170 ? 80.907 25.835 34.273 1.00 43.28 170 LYS A CA 1
ATOM 1296 C C . LYS A 1 170 ? 81.162 26.372 35.697 1.00 43.28 170 LYS A C 1
ATOM 1298 O O . LYS A 1 170 ? 82.046 27.178 35.935 1.00 43.28 170 LYS A O 1
ATOM 1303 N N . HIS A 1 171 ? 80.567 25.591 36.612 1.00 39.91 171 HIS A N 1
ATOM 1304 C CA . HIS A 1 171 ? 81.063 25.088 37.905 1.00 39.91 171 HIS A CA 1
ATOM 1305 C C . HIS A 1 171 ? 80.947 25.944 39.181 1.00 39.91 171 HIS A C 1
ATOM 1307 O O . HIS A 1 171 ? 81.347 27.096 39.231 1.00 39.91 171 HIS A O 1
ATOM 1313 N N . LYS A 1 172 ? 80.560 25.207 40.242 1.00 40.41 172 LYS A N 1
ATOM 1314 C CA . LYS A 1 172 ? 80.648 25.456 41.694 1.00 40.41 172 LYS A CA 1
ATOM 1315 C C . LYS A 1 172 ? 79.596 26.368 42.330 1.00 40.41 172 LYS A C 1
ATOM 1317 O O . LYS A 1 172 ? 79.706 27.581 42.285 1.00 40.41 172 LYS A O 1
ATOM 1322 N N . ALA A 1 173 ? 78.673 25.733 43.049 1.00 41.41 173 ALA A N 1
ATOM 1323 C CA . ALA A 1 173 ? 78.513 25.813 44.510 1.00 41.41 173 ALA A CA 1
ATOM 1324 C C . ALA A 1 173 ? 77.130 25.209 44.819 1.00 41.41 173 ALA A C 1
ATOM 1326 O O . ALA A 1 173 ? 76.118 25.681 44.329 1.00 41.41 173 ALA A O 1
ATOM 1327 N N . ALA A 1 174 ? 77.068 23.989 45.340 1.00 41.00 174 ALA A N 1
ATOM 1328 C CA . ALA A 1 174 ? 77.108 23.746 46.775 1.00 41.00 174 ALA A CA 1
ATOM 1329 C C . ALA A 1 174 ? 75.838 24.259 47.481 1.00 41.00 174 ALA A C 1
ATOM 1331 O O . ALA A 1 174 ? 75.665 25.451 47.683 1.00 41.00 174 ALA A O 1
ATOM 1332 N N . GLN A 1 175 ? 75.068 23.273 47.947 1.00 46.94 175 GLN A N 1
ATOM 1333 C CA . GLN A 1 175 ? 74.544 23.194 49.310 1.00 46.94 175 GLN A CA 1
ATOM 1334 C C . GLN A 1 175 ? 73.176 23.813 49.645 1.00 46.94 175 GLN A C 1
ATOM 1336 O O . GLN A 1 175 ? 72.885 24.975 49.400 1.00 46.94 175 GLN A O 1
ATOM 1341 N N . ASN A 1 176 ? 72.455 22.959 50.382 1.00 47.62 176 ASN A N 1
ATOM 1342 C CA . ASN A 1 176 ? 71.403 23.186 51.371 1.00 47.62 176 ASN A CA 1
ATOM 1343 C C . ASN A 1 176 ? 69.966 23.225 50.830 1.00 47.62 176 ASN A C 1
ATOM 1345 O O . ASN A 1 176 ? 69.585 24.129 50.107 1.00 47.62 176 ASN A O 1
ATOM 1349 N N . SER A 1 177 ? 69.178 22.156 50.993 1.00 38.28 177 SER A N 1
ATOM 1350 C CA . SER A 1 177 ? 68.666 21.523 52.230 1.00 38.28 177 SER A CA 1
ATOM 1351 C C . SER A 1 177 ? 67.304 22.103 52.609 1.00 38.28 177 SER A C 1
ATOM 1353 O O . SER A 1 177 ? 67.179 23.306 52.789 1.00 38.28 177 SER A O 1
ATOM 1355 N N . ALA A 1 178 ? 66.349 21.181 52.776 1.00 39.31 178 ALA A N 1
ATOM 1356 C CA . ALA A 1 178 ? 65.142 21.268 53.593 1.00 39.31 178 ALA A CA 1
ATOM 1357 C C . ALA A 1 178 ? 64.100 22.351 53.252 1.00 39.31 178 ALA A C 1
ATOM 1359 O O . ALA A 1 178 ? 64.335 23.539 53.416 1.00 39.31 178 ALA A O 1
ATOM 1360 N N . ALA A 1 179 ? 62.872 21.918 52.948 1.00 44.62 179 ALA A N 1
ATOM 1361 C CA . ALA A 1 179 ? 61.767 21.972 53.918 1.00 44.62 179 ALA A CA 1
ATOM 1362 C C . ALA A 1 179 ? 60.403 21.760 53.237 1.00 44.62 179 ALA A C 1
ATOM 1364 O O . ALA A 1 179 ? 60.097 22.481 52.299 1.00 44.62 179 ALA A O 1
ATOM 1365 N N . ALA A 1 180 ? 59.607 20.841 53.815 1.00 45.12 180 ALA A N 1
ATOM 1366 C CA . ALA A 1 180 ? 58.146 20.912 54.013 1.00 45.12 180 ALA A CA 1
ATOM 1367 C C . ALA A 1 180 ? 57.236 21.079 52.765 1.00 45.12 180 ALA A C 1
ATOM 1369 O O . ALA A 1 180 ? 57.559 21.759 51.812 1.00 45.12 180 ALA A O 1
ATOM 1370 N N . C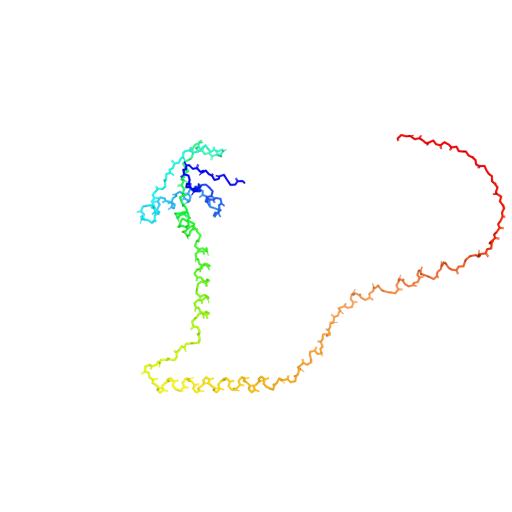YS A 1 181 ? 56.019 20.564 52.644 1.00 40.66 181 CYS A N 1
ATOM 1371 C CA . CYS A 1 181 ? 55.066 19.791 53.436 1.00 40.66 181 CYS A CA 1
ATOM 1372 C C . CYS A 1 181 ? 54.047 19.346 52.355 1.00 40.66 181 CYS A C 1
ATOM 1374 O O . CYS A 1 181 ? 53.660 20.158 51.522 1.00 40.66 181 CYS A O 1
ATOM 1376 N N . HIS A 1 182 ? 53.789 18.065 52.112 1.00 42.19 182 HIS A N 1
ATOM 1377 C CA . HIS A 1 182 ? 52.608 17.360 52.625 1.00 42.19 182 HIS A CA 1
ATOM 1378 C C . HIS A 1 182 ? 51.303 18.177 52.757 1.00 42.19 182 HIS A C 1
ATOM 1380 O O . HIS A 1 182 ? 51.233 19.092 53.568 1.00 42.19 182 HIS A O 1
ATOM 1386 N N . GLN A 1 183 ? 50.268 17.653 52.073 1.00 48.03 183 GLN A N 1
ATOM 1387 C CA . GLN A 1 183 ? 48.840 17.616 52.453 1.00 48.03 183 GLN A CA 1
ATOM 1388 C C . GLN A 1 183 ? 48.073 18.954 52.390 1.00 48.03 183 GLN A C 1
ATOM 1390 O O . GLN A 1 183 ? 48.573 19.994 52.786 1.00 48.03 183 GLN A O 1
ATOM 1395 N N . LYS A 1 184 ? 46.838 19.012 51.885 1.00 44.34 184 LYS A N 1
ATOM 1396 C CA . LYS A 1 184 ? 45.744 18.030 51.831 1.00 44.34 184 LYS A CA 1
ATOM 1397 C C . LYS A 1 184 ? 44.996 18.085 50.504 1.00 44.34 184 LYS A C 1
ATOM 1399 O O . LYS A 1 184 ? 44.988 19.173 49.893 1.00 44.34 184 LYS A O 1
#

Organism: NCBI:txid270368

Foldseek 3Di:
DQDQPDPDVFTWDKLVVLCVVLVHDSVVLVVLLVVCCVVVVDPRFDWDWDADPDPDPRTDIIGTHGPVVSVVSSCVSCVVVVVVVVVVVVVVCVVVCPPPQFDPVDVVSNVVVVVVVVVVVVVVVVCVVCPPDPPPPPDPPPPPPPPPPPDDPPPPVVVPPDPDDDDDDDDDDDDDDDDDDDDD

Radius of gyration: 40.38 Å; chains: 1; bounding box: 99×56×97 Å

InterPro domains:
  IPR014054 Bacteriophage regulatory protein, Rha family [PF09669] (13-93)

pLDDT: mean 73.85, std 19.47, range [32.81, 95.75]

Secondary structure (DSSP, 8-state):
-----BSSS-BEEEHHHHHHHTT--HHHHHHHHHHHHHTTSSPPPPEEEEE--SSS-SEEEEEEEEHHHHHHHHHHH-HHHHHHHHHHHHHHHHHHT-S----TT-HHHHHHHHHHHHHHHHHHHHHHHSPPPP-----------TTS--SSSSSSTTSSS-----------------------

Sequence (184 aa):
MAELMTISGRVTITSREIATLVELRHDNVKRTIESLAAKGAITLPQSEEVSNDGPGPKTIAVYLVGKRDSYVIVAQLSPEFTARLVDRWQELEAQAAGPALPNFSDPVAAARAWADQVEANRAIELAARHPRPSVSSANRTTTIPAAWQISNHMRQSARMRLSCAPTRNKHKAAQNSAAACHQK